Protein AF-A0A3D4T9S6-F1 (afdb_monomer_lite)

Foldseek 3Di:
DPPPPFAALLVLCVVLVHDSVVLLVQVVVVVDDSVQNDNRHTDDPVSSVSCCVPRVVVVVVVVVVVVPPPPVDDPDDDDDDDDDDDDDDD

Radius of gyration: 22.8 Å; chains: 1; bounding box: 43×35×74 Å

Secondary structure (DSSP, 8-state):
-------BHHHHHHHTT--HHHHHHHHHHTT--TTT--TTPBPPHHHHHHHHHHHHHHHHHHHHHHT-----------------------

pLDDT: mean 72.77, std 21.27, range [41.06, 95.0]

Structure (mmCIF, N/CA/C/O backbone):
data_AF-A0A3D4T9S6-F1
#
_entry.id   AF-A0A3D4T9S6-F1
#
loop_
_atom_site.group_PDB
_atom_site.id
_atom_site.type_symbol
_atom_site.label_atom_id
_atom_site.label_alt_id
_atom_site.label_comp_id
_atom_site.label_asym_id
_atom_site.label_entity_id
_atom_site.label_seq_id
_atom_site.pdbx_PDB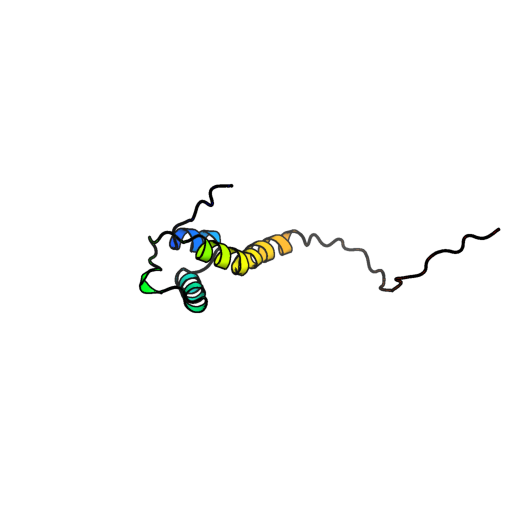_ins_code
_atom_site.Cartn_x
_atom_site.Cartn_y
_atom_site.Cartn_z
_atom_site.occupancy
_atom_site.B_iso_or_equiv
_atom_site.auth_seq_id
_atom_site.auth_comp_id
_atom_site.auth_asym_id
_atom_site.auth_atom_id
_atom_site.pdbx_PDB_model_num
ATOM 1 N N . MET A 1 1 ? -4.574 18.832 15.182 1.00 43.94 1 MET A N 1
ATOM 2 C CA . MET A 1 1 ? -4.697 17.674 14.274 1.00 43.94 1 MET A CA 1
ATOM 3 C C . MET A 1 1 ? -3.755 17.937 13.123 1.00 43.94 1 MET A C 1
ATOM 5 O O . MET A 1 1 ? -4.014 18.861 12.367 1.00 43.94 1 MET A O 1
ATOM 9 N N . SER A 1 2 ? -2.610 17.258 13.074 1.00 49.91 2 SER A N 1
ATOM 10 C CA . SER A 1 2 ? -1.655 17.433 11.977 1.00 49.91 2 SER A CA 1
ATOM 11 C C . SER A 1 2 ? -2.368 17.114 10.667 1.00 49.91 2 SER A C 1
ATOM 13 O O . SER A 1 2 ? -2.910 16.019 10.532 1.00 49.91 2 SER A O 1
ATOM 15 N N . GLU A 1 3 ? -2.429 18.069 9.741 1.00 56.91 3 GLU A N 1
ATOM 16 C CA . GLU A 1 3 ? -3.024 17.858 8.424 1.00 56.91 3 GLU A CA 1
ATOM 17 C C . GLU A 1 3 ? -2.271 16.718 7.733 1.00 56.91 3 GLU A C 1
ATOM 19 O O . GLU A 1 3 ? -1.113 16.864 7.331 1.00 56.91 3 GLU A O 1
ATOM 24 N N . LEU A 1 4 ? -2.904 15.547 7.638 1.00 66.69 4 LEU A N 1
ATOM 25 C CA . LEU A 1 4 ? -2.353 14.425 6.893 1.00 66.69 4 LEU A CA 1
ATOM 26 C C . LEU A 1 4 ? -2.294 14.842 5.427 1.00 66.69 4 LEU A C 1
ATOM 28 O O . LEU A 1 4 ? -3.308 14.939 4.734 1.00 66.69 4 LEU A O 1
ATOM 32 N N . LYS A 1 5 ? -1.085 15.137 4.948 1.00 80.44 5 LYS A N 1
ATOM 33 C CA . LYS A 1 5 ? -0.850 15.468 3.547 1.00 80.44 5 LYS A CA 1
ATOM 34 C C . LYS A 1 5 ? -0.977 14.194 2.722 1.00 80.44 5 LYS A C 1
ATOM 36 O O . LYS A 1 5 ? 0.010 13.514 2.479 1.00 80.44 5 LYS A O 1
ATOM 41 N N . LEU A 1 6 ? -2.202 13.882 2.306 1.00 89.38 6 LEU A N 1
ATOM 42 C CA . LEU A 1 6 ? -2.495 12.677 1.535 1.00 89.38 6 LEU A CA 1
ATOM 43 C C . LEU A 1 6 ? -1.858 12.774 0.136 1.00 89.38 6 LEU A C 1
ATOM 45 O O . LEU A 1 6 ? -2.243 13.658 -0.648 1.00 89.38 6 LEU A O 1
ATOM 49 N N . PRO A 1 7 ? -0.876 11.912 -0.187 1.00 91.44 7 PRO A N 1
ATOM 50 C CA . PRO A 1 7 ? -0.232 11.917 -1.490 1.00 91.44 7 PRO A CA 1
ATOM 51 C C . PRO A 1 7 ? -1.165 11.364 -2.576 1.00 91.44 7 PRO A C 1
ATOM 53 O O . PRO A 1 7 ? -2.176 10.712 -2.312 1.00 91.44 7 PRO A O 1
ATOM 56 N N . ARG A 1 8 ? -0.808 11.615 -3.839 1.00 94.12 8 ARG A N 1
ATOM 57 C CA . ARG A 1 8 ? -1.392 10.874 -4.965 1.00 94.12 8 ARG A CA 1
ATOM 58 C C . ARG A 1 8 ? -0.880 9.440 -4.975 1.00 94.12 8 ARG A C 1
ATOM 60 O O . ARG A 1 8 ? 0.228 9.195 -4.503 1.00 94.12 8 ARG A O 1
ATOM 67 N N . LEU A 1 9 ? -1.630 8.527 -5.580 1.00 92.88 9 LEU A N 1
ATOM 68 C CA . LEU A 1 9 ? -1.303 7.102 -5.622 1.00 92.88 9 LEU A CA 1
ATOM 69 C C . LEU A 1 9 ? 0.127 6.834 -6.115 1.00 92.88 9 LEU A C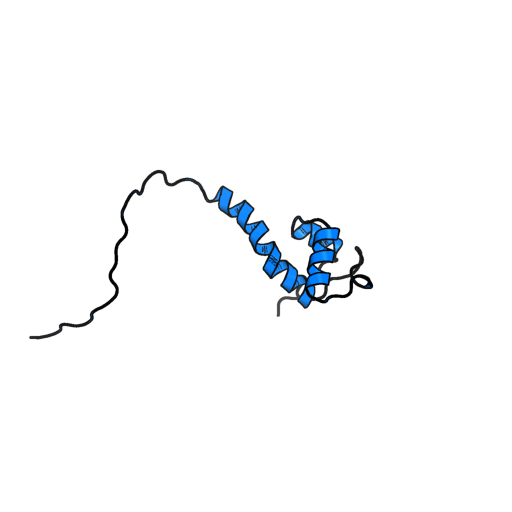 1
ATOM 71 O O . LEU A 1 9 ? 0.896 6.147 -5.446 1.00 92.88 9 LEU A O 1
ATOM 75 N N . LEU A 1 10 ? 0.532 7.459 -7.227 1.00 92.31 10 LEU A N 1
ATOM 76 C CA . LEU A 1 10 ? 1.892 7.307 -7.755 1.00 92.31 10 LEU A CA 1
ATOM 77 C C . LEU A 1 10 ? 2.969 7.885 -6.818 1.00 92.31 10 LEU A C 1
ATOM 79 O O . LEU A 1 10 ? 4.094 7.391 -6.783 1.00 92.31 10 LEU A O 1
ATOM 83 N N . ALA A 1 11 ? 2.646 8.941 -6.067 1.00 93.31 11 ALA A N 1
ATOM 84 C CA . ALA A 1 11 ? 3.565 9.514 -5.087 1.00 93.31 11 ALA A CA 1
ATOM 85 C C . ALA A 1 11 ? 3.702 8.602 -3.858 1.00 93.31 11 ALA A C 1
ATOM 87 O O . ALA A 1 11 ? 4.816 8.399 -3.389 1.00 93.31 11 ALA A O 1
ATOM 88 N N . ALA A 1 12 ? 2.605 7.992 -3.405 1.00 91.62 12 ALA A N 1
ATOM 89 C CA . ALA A 1 12 ? 2.618 7.013 -2.325 1.00 91.62 12 ALA A CA 1
ATOM 90 C C . ALA A 1 12 ? 3.428 5.763 -2.692 1.00 91.62 12 ALA A C 1
ATOM 92 O O . ALA A 1 12 ? 4.267 5.334 -1.910 1.00 91.62 12 ALA A O 1
ATOM 93 N N . ALA A 1 13 ? 3.249 5.225 -3.904 1.00 91.31 13 ALA A N 1
ATOM 94 C CA . ALA A 1 13 ? 4.029 4.083 -4.391 1.00 91.31 13 ALA A CA 1
ATOM 95 C C . ALA A 1 13 ? 5.543 4.345 -4.284 1.00 91.31 13 ALA A C 1
ATOM 97 O O . ALA A 1 13 ? 6.293 3.520 -3.766 1.00 91.31 13 ALA A O 1
ATOM 98 N N . LYS A 1 14 ? 5.983 5.549 -4.679 1.00 90.19 14 LYS A N 1
ATOM 99 C CA . LYS A 1 14 ? 7.379 5.989 -4.531 1.00 90.19 14 LYS A CA 1
ATOM 100 C C . LYS A 1 14 ? 7.795 6.167 -3.069 1.00 90.19 14 LYS A C 1
ATOM 102 O O . LYS A 1 14 ? 8.909 5.801 -2.717 1.00 90.19 14 LYS A O 1
ATOM 107 N N . GLU A 1 15 ? 6.922 6.718 -2.228 1.00 87.81 15 GLU A N 1
ATOM 108 C CA . GLU A 1 15 ? 7.185 6.946 -0.800 1.00 87.81 15 GLU A CA 1
ATOM 109 C C . GLU A 1 15 ? 7.402 5.639 -0.024 1.00 87.81 15 GLU A C 1
ATOM 111 O O . GLU A 1 15 ? 8.288 5.569 0.830 1.00 87.81 15 GLU A O 1
ATOM 116 N N . PHE A 1 16 ? 6.636 4.600 -0.359 1.00 87.75 16 PHE A N 1
ATOM 117 C CA . PHE A 1 16 ? 6.748 3.263 0.229 1.00 87.75 16 PHE A CA 1
ATOM 118 C C . PHE A 1 16 ? 7.732 2.347 -0.515 1.00 87.75 16 PHE A C 1
ATOM 120 O O . PHE A 1 16 ? 7.941 1.218 -0.088 1.00 87.75 16 PHE A O 1
ATOM 127 N N . ASN A 1 17 ? 8.363 2.826 -1.594 1.00 88.50 17 ASN A N 1
ATOM 128 C CA . ASN A 1 17 ? 9.272 2.048 -2.441 1.00 88.50 17 ASN A CA 1
ATOM 129 C C . ASN A 1 17 ? 8.643 0.742 -2.980 1.00 88.50 17 ASN A C 1
ATOM 131 O O . ASN A 1 17 ? 9.283 -0.308 -2.999 1.00 88.50 17 ASN A O 1
ATOM 135 N N . ILE A 1 18 ? 7.388 0.818 -3.431 1.00 89.12 18 ILE A N 1
ATOM 136 C CA . ILE A 1 18 ? 6.637 -0.299 -4.022 1.00 89.12 18 ILE A CA 1
ATOM 137 C C . ILE A 1 18 ? 6.149 0.040 -5.434 1.00 89.12 18 ILE A C 1
ATOM 139 O O . ILE A 1 18 ? 6.037 1.207 -5.817 1.00 89.12 18 ILE A O 1
ATOM 143 N N . GLY A 1 19 ? 5.846 -0.993 -6.223 1.00 90.94 19 GLY A N 1
ATOM 144 C CA . GLY A 1 19 ? 5.248 -0.834 -7.548 1.00 90.94 19 GLY A CA 1
ATOM 145 C C . GLY A 1 19 ? 3.825 -0.273 -7.477 1.00 90.94 19 GLY A C 1
ATOM 146 O O . GLY A 1 19 ? 3.097 -0.512 -6.512 1.00 90.94 19 GLY A O 1
ATOM 147 N N . GLN A 1 20 ? 3.411 0.455 -8.519 1.00 91.81 20 GLN A N 1
ATOM 148 C CA . GLN A 1 20 ? 2.043 0.972 -8.620 1.00 91.81 20 GLN A CA 1
ATOM 149 C C . GLN A 1 20 ? 1.019 -0.170 -8.599 1.00 91.81 20 GLN A C 1
ATOM 151 O O . GLN A 1 20 ? 0.050 -0.095 -7.850 1.00 91.81 20 GLN A O 1
ATOM 156 N N . ASP A 1 21 ? 1.248 -1.228 -9.380 1.00 92.94 21 ASP A N 1
ATOM 157 C CA . ASP A 1 21 ? 0.371 -2.399 -9.421 1.00 92.94 21 ASP A CA 1
ATOM 158 C C . ASP A 1 21 ? 0.263 -3.075 -8.052 1.00 92.94 21 ASP A C 1
ATOM 160 O O . ASP A 1 21 ? -0.846 -3.315 -7.594 1.00 92.94 21 ASP A O 1
ATOM 164 N N . THR A 1 22 ? 1.377 -3.257 -7.335 1.00 92.69 22 THR A N 1
ATOM 165 C CA . THR A 1 22 ? 1.383 -3.821 -5.973 1.00 92.69 22 THR A CA 1
ATOM 166 C C . THR A 1 22 ? 0.566 -2.981 -4.993 1.00 92.69 22 THR A C 1
ATOM 168 O O . THR A 1 22 ? -0.189 -3.519 -4.185 1.00 92.69 22 THR A O 1
ATOM 171 N N . LEU A 1 23 ? 0.688 -1.652 -5.069 1.00 93.38 23 LEU A N 1
ATOM 172 C CA . LEU A 1 23 ? -0.104 -0.738 -4.248 1.00 93.38 23 LEU A CA 1
ATOM 173 C C . LEU A 1 23 ? -1.600 -0.866 -4.576 1.00 93.38 23 LEU A C 1
ATOM 175 O O . LEU A 1 23 ? -2.420 -0.961 -3.662 1.00 93.38 23 LEU A O 1
ATOM 179 N N . ILE A 1 24 ? -1.954 -0.890 -5.866 1.00 93.62 24 ILE A N 1
ATO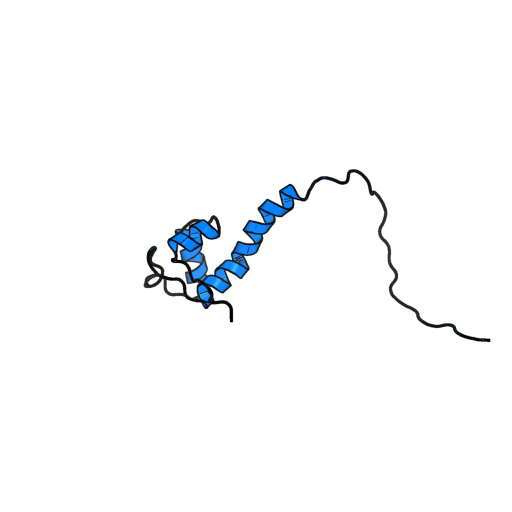M 180 C CA . ILE A 1 24 ? -3.341 -1.036 -6.325 1.00 93.62 24 ILE A CA 1
ATOM 181 C C . ILE A 1 24 ? -3.913 -2.381 -5.868 1.00 93.62 24 ILE A C 1
ATOM 183 O O . ILE A 1 24 ? -4.982 -2.404 -5.268 1.00 93.62 24 ILE A O 1
ATOM 187 N N . GLU A 1 25 ? -3.205 -3.487 -6.090 1.00 94.38 25 GLU A N 1
ATOM 188 C CA . GLU A 1 25 ? -3.620 -4.827 -5.662 1.00 94.38 25 GLU A CA 1
ATOM 189 C C . GLU A 1 25 ? -3.836 -4.906 -4.148 1.00 94.38 25 GLU A C 1
ATOM 191 O O . GLU A 1 25 ? -4.828 -5.482 -3.696 1.00 94.38 25 GLU A O 1
ATOM 196 N N . PHE A 1 26 ? -2.954 -4.288 -3.357 1.00 94.12 26 PHE A N 1
ATOM 197 C CA . PHE A 1 26 ? -3.108 -4.215 -1.906 1.00 94.12 26 PHE A CA 1
ATOM 198 C C . PHE A 1 26 ? -4.389 -3.478 -1.498 1.00 94.12 26 PHE A C 1
ATOM 200 O O . PHE A 1 26 ? -5.148 -3.978 -0.665 1.00 94.12 26 PHE A O 1
ATOM 207 N N . LEU A 1 27 ? -4.655 -2.309 -2.087 1.00 93.25 27 LEU A N 1
ATOM 208 C CA . LEU A 1 27 ? -5.858 -1.536 -1.778 1.00 93.25 27 LEU A CA 1
ATOM 209 C C . LEU A 1 27 ? -7.129 -2.264 -2.248 1.00 93.25 27 LEU A C 1
ATOM 211 O O . LEU A 1 27 ? -8.097 -2.350 -1.494 1.00 93.25 27 LEU A O 1
ATOM 215 N N . VAL A 1 28 ? -7.114 -2.892 -3.424 1.00 95.00 28 VAL A N 1
ATOM 216 C CA . VAL A 1 28 ? -8.235 -3.725 -3.892 1.00 95.00 28 VAL A CA 1
ATOM 217 C C . VAL A 1 28 ? -8.498 -4.886 -2.933 1.00 95.00 28 VAL A C 1
ATOM 219 O O . VAL A 1 28 ? -9.641 -5.136 -2.559 1.00 95.00 28 VAL A O 1
ATOM 222 N N . LYS A 1 29 ? -7.446 -5.547 -2.437 1.00 94.44 29 LYS A N 1
ATOM 223 C CA . LYS A 1 29 ? -7.560 -6.617 -1.433 1.00 94.44 29 LYS A CA 1
ATOM 224 C C . LYS A 1 29 ? -8.131 -6.129 -0.093 1.00 94.44 29 LYS A C 1
ATOM 226 O O . LYS A 1 29 ? -8.733 -6.920 0.629 1.00 94.44 29 LYS A O 1
ATOM 231 N N . LYS A 1 30 ? -7.960 -4.847 0.245 1.00 91.75 30 LYS A N 1
ATOM 232 C CA . LYS A 1 30 ? -8.583 -4.202 1.417 1.00 91.75 30 LYS A CA 1
ATOM 233 C C . LYS A 1 30 ? -10.052 -3.818 1.187 1.00 91.75 30 LYS A C 1
ATOM 235 O O . LYS A 1 30 ? -10.715 -3.455 2.152 1.00 91.75 30 LYS A O 1
ATOM 240 N N . GLY A 1 31 ? -10.556 -3.931 -0.043 1.00 92.75 31 GLY A N 1
ATOM 241 C CA . GLY A 1 31 ? -11.937 -3.614 -0.411 1.00 92.75 31 GLY A CA 1
ATOM 242 C C . GLY A 1 31 ? -12.121 -2.249 -1.078 1.00 92.75 31 GLY A C 1
ATOM 243 O O . GLY A 1 31 ? -13.257 -1.803 -1.208 1.00 92.75 31 GLY A O 1
ATOM 244 N N . PHE A 1 32 ? -11.039 -1.578 -1.488 1.00 93.06 32 PHE A N 1
ATOM 245 C CA . PHE A 1 32 ? -11.128 -0.332 -2.256 1.00 93.06 32 PHE A CA 1
ATOM 246 C C . PHE A 1 32 ? -11.358 -0.610 -3.749 1.00 93.06 32 PHE A C 1
ATOM 248 O O . PHE A 1 32 ? -10.853 -1.594 -4.290 1.00 93.06 32 PHE A O 1
ATOM 255 N N . ASP A 1 33 ? -12.091 0.268 -4.432 1.00 92.56 33 ASP A N 1
ATOM 256 C CA . ASP A 1 33 ? -12.421 0.077 -5.844 1.00 92.56 33 ASP A CA 1
ATOM 257 C C . ASP A 1 33 ? -11.217 0.365 -6.753 1.00 92.56 33 ASP A C 1
ATOM 259 O O . ASP A 1 33 ? -10.624 1.445 -6.714 1.00 92.56 33 ASP A O 1
ATOM 263 N N . ARG A 1 34 ? -10.868 -0.592 -7.619 1.00 90.88 34 ARG A N 1
ATOM 264 C CA . ARG A 1 34 ? -9.767 -0.455 -8.579 1.00 90.88 34 ARG A CA 1
ATOM 265 C C . ARG A 1 34 ? -9.972 0.718 -9.535 1.00 90.88 34 ARG A C 1
ATOM 267 O O . ARG A 1 34 ? -8.984 1.328 -9.946 1.00 90.88 34 ARG A O 1
ATOM 274 N N . GLU A 1 35 ? -11.212 1.032 -9.901 1.00 90.44 35 GLU A N 1
ATOM 275 C CA . GLU A 1 35 ? -11.505 2.106 -10.856 1.00 90.44 35 GLU A CA 1
ATOM 276 C C . GLU A 1 35 ? -11.167 3.498 -10.299 1.00 90.44 35 GLU A C 1
ATOM 278 O O . GLU A 1 35 ? -10.808 4.411 -11.056 1.00 90.44 35 GLU A O 1
ATOM 283 N N . GLU A 1 36 ? -11.200 3.653 -8.973 1.00 87.94 36 GLU A N 1
ATOM 284 C CA . GLU A 1 36 ? -10.836 4.889 -8.273 1.00 87.94 36 GLU A CA 1
ATOM 285 C C . GLU A 1 36 ? -9.316 5.034 -8.078 1.00 87.94 36 GLU A C 1
ATOM 287 O O . GLU A 1 36 ? -8.801 6.145 -7.916 1.00 87.94 36 GLU A O 1
ATOM 292 N N . LEU A 1 37 ? -8.562 3.935 -8.177 1.00 90.56 37 LEU A N 1
ATOM 293 C CA . LEU A 1 37 ? -7.117 3.869 -7.929 1.00 90.56 37 LEU A CA 1
ATOM 294 C C . LEU A 1 37 ? -6.277 4.263 -9.154 1.00 90.56 37 LEU A C 1
ATOM 296 O O . LEU A 1 37 ? -5.375 3.548 -9.600 1.00 90.56 37 LEU A O 1
ATOM 300 N N . LYS A 1 38 ? -6.544 5.452 -9.696 1.00 91.25 38 LYS A N 1
ATOM 301 C CA . LYS A 1 38 ? -5.774 6.020 -10.814 1.00 91.25 38 LYS A CA 1
ATOM 302 C C . LYS A 1 38 ? -4.420 6.567 -10.326 1.00 91.25 38 LYS A C 1
ATOM 304 O O . LYS A 1 38 ? -4.336 7.072 -9.209 1.00 91.25 38 LYS A O 1
ATOM 309 N N . PRO A 1 39 ? -3.364 6.604 -11.163 1.00 87.75 39 PRO A N 1
ATOM 310 C CA . PRO A 1 39 ? -2.048 7.137 -10.769 1.00 87.75 39 PRO A CA 1
ATOM 311 C C . PRO A 1 39 ? -2.092 8.584 -10.250 1.00 87.75 39 PRO A C 1
ATOM 313 O O . PRO A 1 39 ? -1.302 8.986 -9.391 1.00 87.75 39 PRO A O 1
ATOM 316 N N . THR A 1 40 ? -3.024 9.373 -10.790 1.00 90.06 40 THR A N 1
ATOM 317 C CA . THR A 1 40 ? -3.270 10.775 -10.439 1.00 90.06 40 THR A CA 1
ATOM 318 C C . THR A 1 40 ? -4.279 10.949 -9.305 1.00 90.06 40 THR A C 1
ATOM 320 O O . THR A 1 40 ? -4.409 12.066 -8.798 1.00 90.06 40 THR A O 1
ATOM 323 N N . ALA A 1 41 ? -4.967 9.879 -8.891 1.00 92.69 41 ALA A N 1
ATOM 324 C CA . ALA A 1 41 ? -5.935 9.922 -7.807 1.00 92.69 41 ALA A CA 1
ATOM 325 C C . ALA A 1 41 ? -5.234 10.249 -6.489 1.00 92.69 41 ALA A C 1
ATOM 327 O O . ALA A 1 41 ? -4.122 9.786 -6.214 1.00 92.69 41 ALA A O 1
ATOM 328 N N . LYS A 1 42 ? -5.883 11.086 -5.682 1.00 93.19 42 LYS A N 1
ATOM 329 C CA . LYS A 1 42 ? -5.437 11.388 -4.326 1.00 93.19 42 LYS A CA 1
ATOM 330 C C . LYS A 1 42 ? -5.874 10.242 -3.421 1.00 93.19 42 LYS A C 1
ATOM 332 O O . LYS A 1 42 ? -7.031 9.842 -3.485 1.00 93.19 42 LYS A O 1
ATOM 337 N N . LEU A 1 43 ? -4.961 9.728 -2.601 1.00 92.38 43 LEU A N 1
ATOM 338 C CA . LEU A 1 43 ? -5.330 8.714 -1.621 1.00 92.38 43 LEU A CA 1
ATOM 339 C C . LEU A 1 43 ? -6.268 9.315 -0.578 1.00 92.38 43 LEU A C 1
ATOM 341 O O . LEU A 1 43 ? -6.131 10.486 -0.213 1.00 92.38 43 LEU A O 1
ATOM 345 N N . THR A 1 44 ? -7.197 8.502 -0.089 1.00 91.94 44 THR A N 1
ATOM 346 C CA . THR A 1 44 ? -7.967 8.829 1.109 1.00 91.94 44 THR A CA 1
ATOM 347 C C . THR A 1 44 ? -7.134 8.560 2.358 1.00 91.94 44 THR A C 1
ATOM 349 O O . THR A 1 44 ? -6.076 7.921 2.309 1.00 91.94 44 THR A O 1
ATOM 352 N N . GLU A 1 45 ? -7.603 9.063 3.496 1.00 91.06 45 GLU A N 1
ATOM 353 C CA . GLU A 1 45 ? -6.933 8.836 4.770 1.00 91.06 45 GLU A CA 1
ATOM 354 C C . GLU A 1 45 ? -6.857 7.341 5.111 1.00 91.06 45 GLU A C 1
ATOM 356 O O . GLU A 1 45 ? -5.784 6.856 5.469 1.00 91.06 45 GLU A O 1
ATOM 361 N N . ASP A 1 46 ? -7.940 6.591 4.899 1.00 91.50 46 ASP A N 1
ATOM 362 C CA . ASP A 1 46 ? -7.992 5.148 5.159 1.00 91.50 46 ASP A CA 1
ATOM 363 C C . ASP A 1 46 ? -7.031 4.348 4.271 1.00 91.50 46 ASP A C 1
ATOM 365 O O . ASP A 1 46 ? -6.339 3.442 4.751 1.00 91.50 46 ASP A O 1
ATOM 369 N N . MET A 1 47 ? -6.926 4.711 2.986 1.00 92.25 47 MET A N 1
ATOM 370 C CA . MET A 1 47 ? -5.958 4.105 2.066 1.00 92.25 47 MET A CA 1
ATOM 371 C C . MET A 1 47 ? -4.529 4.366 2.543 1.00 92.25 47 MET A C 1
ATOM 373 O O . MET A 1 47 ? -3.727 3.439 2.649 1.00 92.25 47 MET A O 1
ATOM 377 N N . TYR A 1 48 ? -4.209 5.623 2.863 1.00 90.88 48 TYR A N 1
ATOM 378 C CA . TYR A 1 48 ? -2.864 6.002 3.286 1.00 90.88 48 TYR A CA 1
ATOM 379 C C . TYR A 1 48 ? -2.474 5.346 4.618 1.00 90.88 48 TYR A C 1
ATOM 381 O O . TYR A 1 48 ? -1.374 4.809 4.729 1.00 90.88 48 TYR A O 1
ATOM 389 N N . ARG A 1 49 ? -3.388 5.286 5.595 1.00 89.44 49 ARG A N 1
ATOM 390 C CA . ARG A 1 49 ? -3.176 4.574 6.867 1.00 89.44 49 ARG A CA 1
ATOM 391 C C . ARG A 1 49 ? -2.980 3.072 6.669 1.00 89.44 49 ARG A C 1
ATOM 393 O O . ARG A 1 49 ? -2.116 2.485 7.316 1.00 89.44 49 ARG A O 1
ATOM 400 N N . SER A 1 50 ? -3.733 2.458 5.755 1.00 90.81 50 SER A N 1
ATOM 401 C CA . SER A 1 50 ? -3.565 1.040 5.408 1.00 90.81 50 SER A CA 1
ATOM 402 C C . SER A 1 50 ? -2.184 0.770 4.809 1.00 90.81 50 SER A C 1
ATOM 404 O O . SER A 1 50 ? -1.531 -0.197 5.194 1.00 90.81 50 SER A O 1
ATOM 406 N N . LEU A 1 51 ? -1.719 1.646 3.911 1.00 89.75 51 LEU A N 1
ATOM 407 C CA . LEU A 1 51 ? -0.386 1.550 3.313 1.00 89.75 51 LEU A CA 1
ATOM 408 C C . LEU A 1 51 ? 0.723 1.766 4.340 1.00 89.75 51 LEU A C 1
ATOM 410 O O . LEU A 1 51 ? 1.702 1.029 4.331 1.00 89.75 51 LEU A O 1
ATOM 414 N N . GLN A 1 52 ? 0.563 2.729 5.249 1.00 87.81 52 GLN A N 1
ATOM 415 C CA . GLN A 1 52 ? 1.489 2.903 6.364 1.00 87.81 52 GLN A CA 1
ATOM 416 C C . GLN A 1 52 ? 1.544 1.632 7.214 1.00 87.81 52 GLN A C 1
ATOM 418 O O . GLN A 1 52 ? 2.618 1.086 7.403 1.00 87.81 52 GLN A O 1
ATOM 423 N N . SER A 1 53 ? 0.410 1.092 7.658 1.00 86.88 53 SER A N 1
ATOM 424 C CA . SER A 1 53 ? 0.415 -0.097 8.517 1.00 86.88 53 SER A CA 1
ATOM 425 C C . SER A 1 53 ? 1.090 -1.321 7.880 1.00 86.88 53 SER A C 1
ATOM 427 O O . SER A 1 53 ? 1.682 -2.113 8.608 1.00 86.88 53 SER A O 1
ATOM 429 N N . GLU A 1 54 ? 0.991 -1.491 6.560 1.00 86.44 54 GLU A N 1
ATOM 430 C CA . GLU A 1 54 ? 1.567 -2.641 5.852 1.00 86.44 54 GLU A CA 1
ATOM 431 C C . GLU A 1 54 ? 3.029 -2.396 5.439 1.00 86.44 54 GLU A C 1
ATOM 433 O O . GLU A 1 54 ? 3.912 -3.200 5.730 1.00 86.44 54 GLU A O 1
ATOM 438 N N . PHE A 1 55 ? 3.308 -1.253 4.804 1.00 84.19 55 PHE A N 1
ATOM 439 C CA . PHE A 1 55 ? 4.587 -0.965 4.144 1.00 84.19 55 PHE A CA 1
ATOM 440 C C . PHE A 1 55 ? 5.537 -0.083 4.976 1.00 84.19 55 PHE A C 1
ATOM 442 O O . PHE A 1 55 ? 6.687 0.132 4.588 1.00 84.19 55 PHE A O 1
ATOM 449 N N . GLN A 1 56 ? 5.123 0.410 6.151 1.00 73.56 56 GLN A N 1
ATOM 450 C CA . GLN A 1 56 ? 6.034 1.089 7.088 1.00 73.56 56 GLN A CA 1
ATOM 451 C C . GLN A 1 56 ? 7.101 0.130 7.631 1.00 73.56 56 GLN A C 1
ATOM 453 O O . GLN A 1 56 ? 8.229 0.558 7.877 1.00 73.56 56 GLN A O 1
ATOM 458 N N . SER A 1 57 ? 6.787 -1.161 7.772 1.00 59.41 57 SER A N 1
ATOM 459 C CA . SER A 1 57 ? 7.733 -2.184 8.239 1.00 59.41 57 SER A CA 1
ATOM 460 C C . SER A 1 57 ? 8.860 -2.445 7.237 1.00 59.41 57 SER A C 1
ATOM 462 O O . SER A 1 57 ? 10.010 -2.590 7.649 1.00 59.41 57 SER A O 1
ATOM 464 N N . ASP A 1 58 ? 8.571 -2.406 5.934 1.00 56.69 58 ASP A N 1
ATOM 465 C CA . ASP A 1 58 ? 9.576 -2.545 4.866 1.00 56.69 58 ASP A CA 1
ATOM 466 C C . ASP A 1 58 ? 10.587 -1.385 4.876 1.00 56.69 58 ASP A C 1
ATOM 468 O O . ASP A 1 58 ? 11.793 -1.571 4.691 1.00 56.69 58 ASP A O 1
ATOM 472 N N . LYS A 1 59 ? 10.128 -0.177 5.229 1.00 53.16 59 LYS A N 1
ATOM 473 C CA . LYS A 1 59 ? 11.011 0.978 5.446 1.00 53.16 59 LYS A CA 1
ATOM 474 C C . LYS A 1 59 ? 11.955 0.771 6.640 1.00 53.16 59 LYS A C 1
ATOM 476 O O . LYS A 1 59 ? 13.110 1.193 6.592 1.00 53.16 59 LYS A O 1
ATOM 481 N N . VAL A 1 60 ? 11.489 0.113 7.705 1.00 48.88 60 VAL A N 1
ATOM 482 C CA . VAL A 1 60 ? 12.299 -0.176 8.904 1.00 48.88 60 VAL A CA 1
ATOM 483 C C . VAL A 1 60 ? 13.225 -1.373 8.685 1.00 48.88 60 VAL A C 1
ATOM 485 O O . VAL A 1 60 ? 14.326 -1.368 9.226 1.00 48.88 60 VAL A O 1
ATOM 488 N N . ALA A 1 61 ? 12.852 -2.355 7.861 1.00 49.91 61 ALA A N 1
ATOM 489 C CA . ALA A 1 61 ? 13.713 -3.492 7.526 1.00 49.91 61 ALA A CA 1
ATOM 490 C C . ALA A 1 61 ? 15.040 -3.041 6.889 1.00 49.91 61 ALA A C 1
ATOM 492 O O . ALA A 1 61 ? 16.091 -3.610 7.180 1.00 49.91 61 ALA A O 1
ATOM 493 N N . LYS A 1 62 ? 15.019 -1.946 6.119 1.00 48.84 62 LYS A N 1
ATOM 494 C CA . LYS A 1 62 ? 16.232 -1.337 5.562 1.00 48.84 62 LYS A CA 1
ATOM 495 C C . LYS A 1 62 ? 17.065 -0.572 6.608 1.00 48.84 62 LYS A C 1
ATOM 497 O O . LYS A 1 62 ? 18.285 -0.668 6.586 1.00 48.84 62 LYS A O 1
ATOM 502 N N . ASN A 1 63 ? 16.434 0.104 7.574 1.00 43.91 63 ASN A N 1
ATOM 503 C CA . ASN A 1 63 ? 17.145 0.775 8.680 1.00 43.91 63 ASN A CA 1
ATOM 504 C C . ASN A 1 63 ? 17.644 -0.188 9.768 1.00 43.91 63 ASN A C 1
ATOM 506 O O . ASN A 1 63 ? 18.585 0.128 10.493 1.00 43.91 63 ASN A O 1
ATOM 510 N N . LYS A 1 64 ? 17.024 -1.361 9.908 1.00 45.12 64 LYS A N 1
ATOM 511 C CA . LYS A 1 64 ? 17.419 -2.348 10.914 1.00 45.12 64 LYS A CA 1
ATOM 512 C C . LYS A 1 64 ? 18.602 -3.203 10.472 1.00 45.12 64 LYS A C 1
ATOM 514 O O . LYS A 1 64 ? 19.143 -3.900 11.315 1.00 45.12 64 LYS A O 1
ATOM 519 N N . ALA A 1 65 ? 19.024 -3.111 9.208 1.00 46.41 65 ALA A N 1
ATOM 520 C CA . ALA A 1 65 ? 20.310 -3.628 8.746 1.00 46.41 65 ALA A CA 1
ATOM 521 C C . ALA A 1 65 ? 21.475 -2.676 9.088 1.00 46.41 65 ALA A C 1
ATOM 523 O O . ALA A 1 65 ? 22.553 -3.146 9.431 1.00 46.41 65 ALA A O 1
ATOM 524 N N . ASP A 1 66 ? 21.244 -1.357 9.074 1.00 49.28 66 ASP A N 1
ATOM 525 C CA . ASP A 1 66 ? 22.262 -0.336 9.392 1.00 49.28 66 ASP A CA 1
ATOM 526 C C . ASP A 1 66 ? 22.525 -0.211 10.909 1.00 49.28 66 ASP A C 1
ATOM 528 O O . ASP A 1 66 ? 23.620 0.122 11.342 1.00 49.28 66 ASP A O 1
ATOM 532 N N . GLN A 1 67 ? 21.538 -0.558 11.744 1.00 47.50 67 GLN A N 1
ATOM 533 C CA . GLN A 1 67 ? 21.695 -0.665 13.205 1.00 47.50 67 GLN A CA 1
ATOM 534 C C . GLN A 1 67 ? 22.262 -2.016 13.677 1.00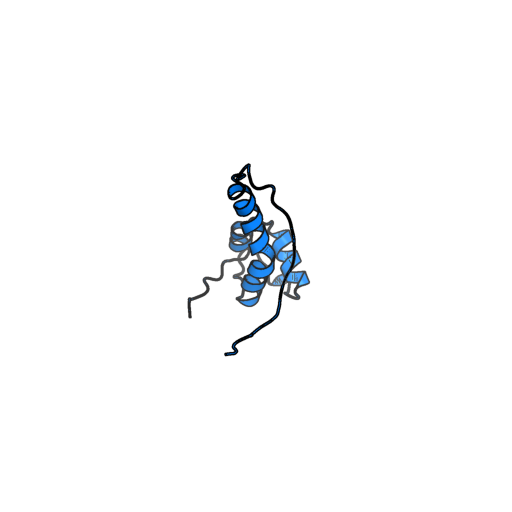 47.50 67 GLN A C 1
ATOM 536 O O . GLN A 1 67 ? 22.371 -2.234 14.883 1.00 47.50 67 GLN A O 1
ATOM 541 N N . VAL A 1 68 ? 22.654 -2.917 12.768 1.00 48.06 68 VAL A N 1
ATOM 542 C CA . VAL A 1 68 ? 23.494 -4.076 13.119 1.00 48.06 68 VAL A CA 1
ATOM 543 C C . VAL A 1 68 ? 24.966 -3.691 12.967 1.00 48.06 68 VAL A C 1
ATOM 545 O O . VAL A 1 68 ? 25.751 -4.384 12.323 1.00 48.06 68 VAL A O 1
ATOM 548 N N . GLU A 1 69 ? 25.376 -2.593 13.604 1.00 45.78 69 GLU A N 1
ATOM 549 C CA . GLU A 1 69 ? 26.736 -2.551 14.127 1.00 45.78 69 GLU A CA 1
ATOM 550 C C . GLU A 1 69 ? 26.771 -3.604 15.232 1.00 45.78 69 GLU A C 1
ATOM 552 O O . GLU A 1 69 ? 26.260 -3.409 16.329 1.00 45.78 69 GLU A O 1
ATOM 557 N N . ILE A 1 70 ? 27.261 -4.784 14.864 1.00 46.81 70 ILE A N 1
ATOM 558 C CA . ILE A 1 70 ? 27.547 -5.911 15.740 1.00 46.81 70 ILE A CA 1
ATOM 559 C C . ILE A 1 70 ? 28.268 -5.370 16.996 1.00 46.81 70 ILE A C 1
ATOM 561 O O . ILE A 1 70 ? 29.460 -5.067 16.892 1.00 46.81 70 ILE A O 1
ATOM 565 N N . PRO A 1 71 ? 27.665 -5.320 18.205 1.00 46.22 71 PRO A N 1
ATOM 566 C CA . PRO A 1 71 ? 28.482 -5.391 19.396 1.00 46.22 71 PRO A CA 1
ATOM 567 C C . PRO A 1 71 ? 28.932 -6.845 19.452 1.00 46.22 71 PRO A C 1
ATOM 569 O O . PRO A 1 71 ? 28.216 -7.753 19.883 1.00 46.22 71 PRO A O 1
ATOM 572 N N . ARG A 1 72 ? 30.119 -7.090 18.901 1.00 52.47 72 ARG A N 1
ATOM 573 C CA . ARG A 1 72 ? 30.798 -8.374 18.991 1.00 52.47 72 ARG A CA 1
ATOM 574 C C . ARG A 1 72 ? 31.209 -8.535 20.445 1.00 52.47 72 ARG A C 1
ATOM 576 O O . ARG A 1 72 ? 32.321 -8.187 20.816 1.00 52.47 72 ARG A O 1
ATOM 583 N N . GLY A 1 73 ? 30.296 -9.032 21.263 1.00 47.69 73 GLY A N 1
ATOM 584 C CA . GLY A 1 73 ? 30.574 -9.323 22.657 1.00 47.69 73 GLY A CA 1
ATOM 585 C C . GLY A 1 73 ? 29.364 -9.093 23.532 1.00 47.69 73 GLY A C 1
ATOM 586 O O . GLY A 1 73 ? 29.232 -8.029 24.107 1.00 47.69 73 GLY A O 1
ATOM 587 N N . MET A 1 74 ? 28.512 -10.108 23.647 1.00 41.88 74 MET A N 1
ATOM 588 C CA . MET A 1 74 ? 27.934 -10.525 24.928 1.00 41.88 74 MET A CA 1
ATOM 589 C C . MET A 1 74 ? 27.185 -11.836 24.701 1.00 41.88 74 MET A C 1
ATOM 591 O O . MET A 1 74 ? 25.970 -11.916 24.564 1.00 41.88 74 MET A O 1
ATOM 595 N N . GLN A 1 75 ? 27.993 -12.889 24.618 1.00 49.62 75 GLN A N 1
ATOM 596 C CA . GLN A 1 75 ? 27.625 -14.198 25.133 1.00 49.62 75 GLN A CA 1
ATOM 597 C C . GLN A 1 75 ? 27.264 -14.013 26.617 1.00 49.62 75 GLN A C 1
ATOM 599 O O . GLN A 1 75 ? 28.062 -13.447 27.361 1.00 49.62 75 GLN A O 1
ATOM 604 N N . GLY A 1 76 ? 26.063 -14.416 27.031 1.00 41.69 76 GLY A N 1
ATOM 605 C CA . GLY A 1 76 ? 25.637 -14.250 28.420 1.00 41.69 76 GLY A CA 1
ATOM 606 C C . GLY A 1 76 ? 24.154 -14.510 28.647 1.00 41.69 76 GLY A C 1
ATOM 607 O O . GLY A 1 76 ? 23.392 -13.592 28.910 1.00 41.69 76 GLY A O 1
ATOM 608 N N . ASP A 1 77 ? 23.788 -15.777 28.495 1.00 41.06 77 ASP A N 1
ATOM 609 C CA . ASP A 1 77 ? 22.824 -16.523 29.303 1.00 41.06 77 ASP A CA 1
ATOM 610 C C . ASP A 1 77 ? 21.468 -15.912 29.702 1.00 41.06 77 ASP A C 1
ATOM 612 O O . ASP A 1 77 ? 21.305 -15.061 30.573 1.00 41.06 77 ASP A O 1
ATOM 616 N N . ALA A 1 78 ? 20.449 -16.568 29.153 1.00 46.12 78 ALA A N 1
ATOM 617 C CA . ALA A 1 78 ? 19.158 -16.801 29.773 1.00 46.12 78 ALA A CA 1
ATOM 618 C C . ALA A 1 78 ? 19.237 -17.091 31.287 1.00 46.12 78 ALA A C 1
ATOM 620 O O . ALA A 1 78 ? 19.994 -17.965 31.702 1.00 46.12 78 ALA A O 1
ATOM 621 N N . LYS A 1 79 ? 18.310 -16.515 32.071 1.00 46.16 79 LYS A N 1
ATOM 622 C CA . LYS A 1 79 ? 17.296 -17.247 32.873 1.00 46.16 79 LYS A CA 1
ATOM 623 C C . LYS A 1 79 ? 16.581 -16.334 33.885 1.00 46.16 79 LYS A C 1
ATOM 625 O O . LYS A 1 79 ? 17.202 -15.756 34.760 1.00 46.16 79 LYS A O 1
ATOM 630 N N . LYS A 1 80 ? 15.245 -16.330 33.774 1.00 47.22 80 LYS A N 1
ATOM 631 C CA . LYS A 1 80 ? 14.222 -16.446 34.839 1.00 47.22 80 LYS A CA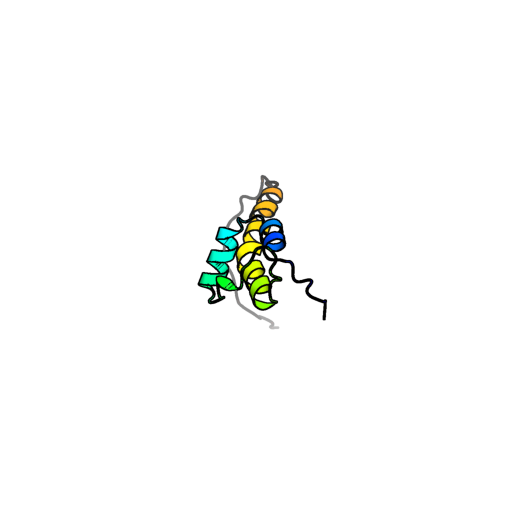 1
ATOM 632 C C . LYS A 1 80 ? 14.476 -15.786 36.210 1.00 47.22 80 LYS A C 1
ATOM 634 O O . LYS A 1 80 ? 15.320 -16.266 36.957 1.00 47.22 80 LYS A O 1
ATOM 639 N N . LYS A 1 81 ? 13.547 -14.893 36.591 1.00 46.22 81 LYS A N 1
ATOM 640 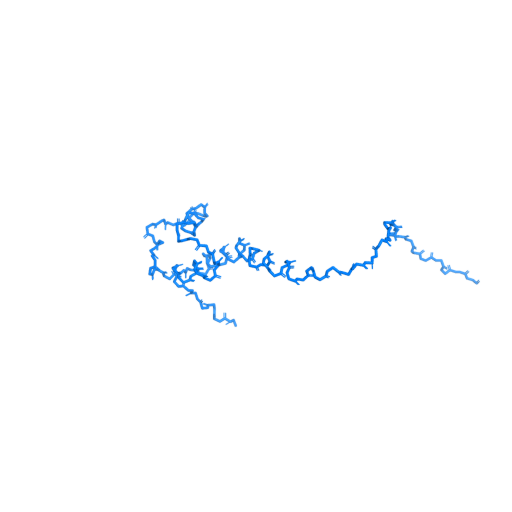C CA . LYS A 1 81 ? 12.651 -14.919 37.788 1.00 46.22 81 LYS A CA 1
ATOM 641 C C . LYS A 1 81 ? 12.112 -13.492 37.998 1.00 46.22 81 LYS A C 1
ATOM 643 O O . LYS A 1 81 ? 12.878 -12.596 38.311 1.00 46.22 81 LYS A O 1
ATOM 648 N N . LYS A 1 82 ? 10.927 -13.147 37.484 1.00 44.84 82 LYS A N 1
ATOM 649 C CA . LYS A 1 82 ? 9.621 -13.147 38.177 1.00 44.84 82 LYS A CA 1
ATOM 650 C C . LYS A 1 82 ? 9.570 -13.617 39.644 1.00 44.84 82 LYS A C 1
ATOM 652 O O . LYS A 1 82 ? 9.931 -14.758 39.915 1.00 44.84 82 LYS A O 1
ATOM 657 N N . ASP A 1 83 ? 8.967 -12.724 40.434 1.00 43.53 83 ASP A N 1
ATOM 658 C CA . ASP A 1 83 ? 8.128 -12.899 41.631 1.00 43.53 83 ASP A CA 1
ATOM 659 C C . ASP A 1 83 ? 8.757 -13.160 43.014 1.00 43.53 83 ASP A C 1
ATOM 661 O O . ASP A 1 83 ? 9.800 -13.796 43.138 1.00 43.53 83 ASP A O 1
ATOM 665 N N . GLU A 1 84 ? 8.014 -12.647 44.009 1.00 48.06 84 GLU A N 1
ATOM 666 C CA . GLU A 1 84 ? 8.165 -12.605 45.479 1.00 48.06 84 GLU A CA 1
ATOM 667 C C . GLU A 1 84 ? 9.060 -11.476 46.025 1.00 48.06 84 GLU A C 1
ATOM 669 O O . GLU A 1 84 ? 10.286 -11.534 45.967 1.00 48.06 84 GLU A O 1
ATOM 674 N N . GLU A 1 85 ? 8.514 -10.296 46.346 1.00 45.91 85 GLU A N 1
ATOM 675 C CA . GLU A 1 85 ? 7.641 -9.931 47.491 1.00 45.91 85 GLU A CA 1
ATOM 676 C C . GLU A 1 85 ? 8.258 -10.137 48.885 1.00 45.91 85 GLU A C 1
ATOM 678 O O . GLU A 1 85 ? 8.823 -11.172 49.216 1.00 45.91 85 GLU A O 1
ATOM 683 N N . GLU A 1 86 ? 8.133 -9.053 49.655 1.00 49.00 86 GLU A N 1
ATOM 684 C CA . GLU A 1 86 ? 8.195 -8.887 51.107 1.00 49.00 86 GLU A CA 1
ATOM 685 C C . GLU A 1 86 ? 8.699 -10.042 51.974 1.00 49.00 86 GLU A C 1
ATOM 687 O O . GLU A 1 86 ? 7.988 -11.012 52.203 1.00 49.00 86 GLU A O 1
ATOM 692 N N . ILE A 1 87 ? 9.800 -9.784 52.689 1.00 48.12 87 ILE A N 1
ATOM 693 C CA . ILE A 1 87 ? 9.856 -10.079 54.127 1.00 48.12 87 ILE A CA 1
ATOM 694 C C . ILE A 1 87 ? 10.519 -8.888 54.838 1.00 48.12 87 ILE A C 1
ATOM 696 O O . ILE A 1 87 ? 11.723 -8.851 55.084 1.00 48.12 87 ILE A O 1
ATOM 700 N N . SER A 1 88 ? 9.700 -7.887 55.168 1.00 51.44 88 SER A N 1
ATOM 701 C CA . SER A 1 88 ? 9.806 -7.226 56.474 1.00 51.44 88 SER A CA 1
ATOM 702 C C . SER A 1 88 ? 9.656 -8.312 57.538 1.00 51.44 88 SER A C 1
ATOM 704 O O . SER A 1 88 ? 8.782 -9.148 57.368 1.00 51.44 88 SER A O 1
ATOM 706 N N . PHE A 1 89 ? 10.487 -8.340 58.582 1.00 46.44 89 PHE A N 1
ATOM 707 C CA . PHE A 1 89 ? 10.043 -8.488 59.976 1.00 46.44 89 PHE A CA 1
ATOM 708 C C . PHE A 1 89 ? 11.239 -8.549 60.945 1.00 46.44 89 PHE A C 1
ATOM 710 O O . PHE A 1 89 ? 12.043 -9.475 60.895 1.00 46.44 89 PHE A O 1
ATOM 717 N N . ARG A 1 90 ? 11.177 -7.608 61.898 1.00 47.72 90 ARG A N 1
ATOM 718 C CA . ARG A 1 90 ? 11.675 -7.608 63.286 1.00 47.72 90 ARG A CA 1
ATOM 719 C C . ARG A 1 90 ? 13.146 -7.327 63.586 1.00 47.72 90 ARG A C 1
ATOM 721 O O . ARG A 1 90 ? 14.014 -8.170 63.293 1.00 47.72 90 ARG A O 1
#

Sequence (90 aa):
MSELKLPRLLAAAKEFNIGQDTLIEFLVKKGFDREELKPTAKLTEDMYRSLQSEFQSDKVAKNKADQVEIPRGMQGDAKKKKDEEEISFR